Protein AF-A0A5S9MHK4-F1 (afdb_monomer)

Structure (mmCIF, N/CA/C/O backbone):
data_AF-A0A5S9MHK4-F1
#
_entry.id   AF-A0A5S9MHK4-F1
#
loop_
_atom_site.group_PDB
_atom_site.id
_atom_site.type_symbol
_atom_site.label_atom_id
_atom_site.label_alt_id
_atom_site.label_comp_id
_atom_site.label_asym_id
_atom_site.label_entity_id
_atom_site.label_seq_id
_atom_site.pdbx_PDB_ins_code
_atom_site.Cartn_x
_atom_site.Cartn_y
_atom_site.Cartn_z
_atom_site.occupancy
_atom_site.B_iso_or_equiv
_atom_site.auth_seq_id
_atom_site.auth_comp_id
_atom_site.auth_asym_id
_atom_site.auth_atom_id
_atom_site.pdbx_PDB_model_num
ATOM 1 N N . MET A 1 1 ? 2.833 -5.484 11.766 1.00 60.47 1 MET A N 1
ATOM 2 C CA . MET A 1 1 ? 2.043 -6.307 10.821 1.00 60.47 1 MET A CA 1
ATOM 3 C C . MET A 1 1 ? 2.263 -5.917 9.362 1.00 60.47 1 MET A C 1
ATOM 5 O O . MET A 1 1 ? 2.511 -6.809 8.565 1.00 60.47 1 MET A O 1
ATOM 9 N N . ALA A 1 2 ? 2.261 -4.626 9.007 1.00 79.81 2 ALA A N 1
ATOM 10 C CA . ALA A 1 2 ? 2.389 -4.200 7.608 1.00 79.81 2 ALA A CA 1
ATOM 11 C C . ALA A 1 2 ? 3.657 -4.660 6.873 1.00 79.81 2 ALA A C 1
ATOM 13 O O . ALA A 1 2 ? 3.543 -5.124 5.752 1.00 79.81 2 ALA A O 1
ATOM 14 N N . THR A 1 3 ? 4.838 -4.610 7.497 1.00 92.12 3 THR A N 1
ATOM 15 C CA . THR A 1 3 ? 6.091 -5.003 6.824 1.00 92.12 3 THR A CA 1
ATOM 16 C C . THR A 1 3 ? 6.080 -6.459 6.360 1.00 92.12 3 THR A C 1
ATOM 18 O O . THR A 1 3 ? 6.515 -6.755 5.260 1.00 92.12 3 THR A O 1
ATOM 21 N N . LEU A 1 4 ? 5.533 -7.381 7.158 1.00 95.62 4 LEU A N 1
ATOM 22 C CA . LEU A 1 4 ? 5.452 -8.780 6.737 1.00 95.62 4 LEU A CA 1
ATOM 23 C C . LEU A 1 4 ? 4.465 -8.959 5.576 1.00 95.62 4 LEU A C 1
ATOM 25 O O . LEU A 1 4 ? 4.770 -9.668 4.625 1.00 95.62 4 LEU A O 1
ATOM 29 N N . ALA A 1 5 ? 3.304 -8.301 5.638 1.00 95.88 5 ALA A N 1
ATOM 30 C CA . ALA A 1 5 ? 2.331 -8.323 4.547 1.00 95.88 5 ALA A CA 1
ATOM 31 C C . ALA A 1 5 ? 2.923 -7.747 3.247 1.00 95.88 5 ALA A C 1
ATOM 33 O O . ALA A 1 5 ? 2.714 -8.314 2.178 1.00 95.88 5 ALA A O 1
ATOM 34 N N . HIS A 1 6 ? 3.718 -6.682 3.361 1.00 96.25 6 HIS A N 1
ATOM 35 C CA . HIS A 1 6 ? 4.433 -6.046 2.258 1.00 96.25 6 HIS A CA 1
ATOM 36 C C . HIS A 1 6 ? 5.368 -7.033 1.543 1.00 96.25 6 HIS A C 1
ATOM 38 O O . HIS A 1 6 ? 5.210 -7.299 0.350 1.00 96.25 6 HIS A O 1
ATOM 44 N N . GLU A 1 7 ? 6.286 -7.653 2.290 1.00 97.38 7 GLU A N 1
ATOM 45 C CA . GLU A 1 7 ? 7.258 -8.601 1.730 1.00 97.38 7 GLU A CA 1
ATOM 46 C C . GLU A 1 7 ? 6.599 -9.891 1.218 1.00 97.38 7 GLU A C 1
ATOM 48 O O . GLU A 1 7 ? 7.047 -10.486 0.232 1.00 97.38 7 GLU A O 1
ATOM 53 N N . LEU A 1 8 ? 5.497 -10.327 1.841 1.00 97.12 8 LEU A N 1
ATOM 54 C CA . LEU A 1 8 ? 4.693 -11.437 1.327 1.00 97.12 8 LEU A CA 1
ATOM 55 C C . LEU A 1 8 ? 4.028 -11.086 -0.006 1.00 97.12 8 LEU A C 1
ATOM 57 O O . LEU A 1 8 ? 3.977 -11.940 -0.886 1.00 97.12 8 LEU A O 1
ATOM 61 N N . GLY A 1 9 ? 3.579 -9.843 -0.197 1.00 97.38 9 GLY A N 1
ATOM 62 C CA . GLY A 1 9 ? 3.068 -9.379 -1.486 1.00 97.38 9 GLY A CA 1
ATOM 63 C C . GLY A 1 9 ? 4.131 -9.428 -2.587 1.00 97.38 9 GLY A C 1
ATOM 64 O O . GLY A 1 9 ? 3.847 -9.890 -3.693 1.00 97.38 9 GLY A O 1
ATOM 65 N N . HIS A 1 10 ? 5.376 -9.047 -2.281 1.00 97.06 10 HIS A N 1
ATOM 66 C CA . HIS A 1 10 ? 6.498 -9.230 -3.208 1.00 97.06 10 HIS A CA 1
ATOM 67 C C . HIS A 1 10 ? 6.788 -10.704 -3.494 1.00 97.06 10 HIS A C 1
ATOM 69 O O . HIS A 1 10 ? 6.955 -11.085 -4.653 1.00 97.06 10 HIS A O 1
ATOM 75 N N . SER A 1 11 ? 6.814 -11.537 -2.454 1.00 96.44 11 SER A N 1
ATOM 76 C CA . SER A 1 11 ? 7.080 -12.973 -2.579 1.00 96.44 11 SER A CA 1
ATOM 77 C C . SER A 1 11 ? 6.028 -13.664 -3.449 1.00 96.44 11 SER A C 1
ATOM 79 O O . SER A 1 11 ? 6.376 -14.403 -4.368 1.00 96.44 11 SER A O 1
ATOM 81 N N . PHE A 1 12 ? 4.750 -13.353 -3.222 1.00 96.06 12 PHE A N 1
ATOM 82 C CA . PHE A 1 12 ? 3.637 -13.845 -4.027 1.00 96.06 12 PHE A CA 1
ATOM 83 C C . PHE A 1 12 ? 3.737 -13.377 -5.484 1.00 96.06 12 PHE A C 1
ATOM 85 O O . PHE A 1 12 ? 3.610 -14.180 -6.405 1.00 96.06 12 PHE A O 1
ATOM 92 N N . HIS A 1 13 ? 4.022 -12.094 -5.724 1.00 95.75 13 HIS A N 1
ATOM 93 C CA . HIS A 1 13 ? 4.190 -11.584 -7.086 1.00 95.75 13 HIS A CA 1
ATOM 94 C C . HIS A 1 13 ? 5.343 -12.297 -7.811 1.00 95.75 13 HIS A C 1
ATOM 96 O O . HIS A 1 13 ? 5.202 -12.683 -8.970 1.00 95.75 13 HIS A O 1
ATOM 102 N N . GLN A 1 14 ? 6.454 -12.556 -7.118 1.00 94.25 14 GLN A N 1
ATOM 103 C CA . GLN A 1 14 ? 7.581 -13.300 -7.675 1.00 94.25 14 GLN A CA 1
ATOM 104 C C . GLN A 1 14 ? 7.229 -14.764 -7.984 1.00 94.25 14 GLN A C 1
ATOM 106 O O . GLN A 1 14 ? 7.680 -15.295 -9.001 1.00 94.25 14 GLN A O 1
ATOM 111 N N . GLU A 1 15 ? 6.434 -15.414 -7.132 1.00 95.44 15 GLU A N 1
ATOM 112 C CA . GLU A 1 15 ? 5.936 -16.776 -7.346 1.00 95.44 15 GLU A CA 1
ATOM 113 C C . GLU A 1 15 ? 5.071 -16.860 -8.610 1.00 95.44 15 GLU A C 1
ATOM 115 O O . GLU A 1 15 ? 5.342 -17.674 -9.490 1.00 95.44 15 GLU A O 1
ATOM 120 N N . VAL A 1 16 ? 4.102 -15.955 -8.768 1.00 94.00 16 VAL A N 1
ATOM 121 C CA . VAL A 1 16 ? 3.208 -15.925 -9.940 1.00 94.00 16 VAL A CA 1
ATOM 122 C C . VAL A 1 16 ? 3.975 -15.648 -11.245 1.00 94.00 16 VAL A C 1
ATOM 124 O O . VAL A 1 16 ? 3.581 -16.096 -12.321 1.00 94.00 16 VAL A O 1
ATOM 127 N N . MET A 1 17 ? 5.114 -14.955 -11.173 1.00 94.31 17 M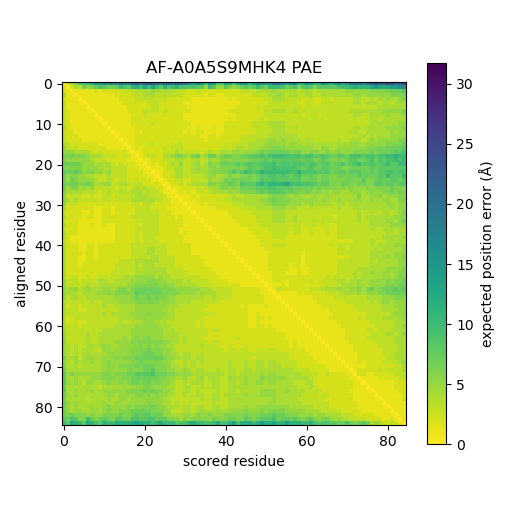ET A N 1
ATOM 128 C CA . MET A 1 17 ? 5.966 -14.665 -12.332 1.00 94.31 17 MET A CA 1
ATOM 129 C C . MET A 1 17 ? 6.864 -15.843 -12.760 1.00 94.31 17 MET A C 1
ATOM 131 O O . MET A 1 17 ? 7.583 -15.725 -13.761 1.00 94.31 17 MET A O 1
ATOM 135 N N . GLN A 1 18 ? 6.845 -16.983 -12.055 1.00 93.31 18 GLN A N 1
ATOM 136 C CA . GLN A 1 18 ? 7.702 -18.138 -12.360 1.00 93.31 18 GLN A CA 1
ATOM 137 C C . GLN A 1 18 ? 7.450 -18.759 -13.739 1.00 93.31 18 GLN A C 1
ATOM 139 O O . GLN A 1 18 ? 8.395 -19.290 -14.324 1.00 93.31 18 GLN A O 1
ATOM 144 N N . ASP A 1 19 ? 6.248 -18.625 -14.299 1.00 93.25 19 ASP A N 1
ATOM 145 C CA . ASP A 1 19 ? 5.915 -19.156 -15.631 1.00 93.25 19 ASP A CA 1
ATOM 146 C C . ASP A 1 19 ? 6.149 -18.143 -16.765 1.00 93.25 19 ASP A C 1
ATOM 148 O O . ASP A 1 19 ? 6.104 -18.471 -17.954 1.00 93.25 19 ASP A O 1
ATOM 152 N N . VAL A 1 20 ? 6.461 -16.890 -16.426 1.00 94.62 20 VAL A N 1
ATOM 153 C CA . VAL A 1 20 ? 6.759 -15.844 -17.408 1.00 94.62 20 VAL A CA 1
ATOM 154 C C . VAL A 1 20 ? 8.169 -16.048 -17.965 1.00 94.62 20 VAL A C 1
ATOM 156 O O . VAL A 1 20 ? 9.093 -16.436 -17.248 1.00 94.62 20 VAL A O 1
ATOM 159 N N . ARG A 1 21 ? 8.391 -15.771 -19.257 1.00 94.56 21 ARG A N 1
ATOM 160 C CA . ARG A 1 21 ? 9.743 -15.816 -19.851 1.00 94.56 21 ARG A CA 1
ATOM 161 C C . ARG A 1 21 ? 10.682 -14.884 -19.083 1.00 94.56 21 ARG A C 1
ATOM 163 O O . ARG A 1 21 ? 10.303 -13.757 -18.805 1.00 94.56 21 ARG A O 1
ATOM 170 N N . ILE A 1 22 ? 11.915 -15.313 -18.804 1.00 91.31 22 ILE A N 1
ATOM 171 C CA . ILE A 1 22 ? 12.879 -14.579 -17.953 1.00 91.31 22 ILE A CA 1
ATOM 172 C C . ILE A 1 22 ? 13.035 -13.108 -18.372 1.00 91.31 22 ILE A C 1
ATOM 174 O O . ILE A 1 22 ? 12.988 -12.217 -17.529 1.00 91.31 22 ILE A O 1
ATOM 178 N N . LEU A 1 23 ? 13.144 -12.840 -19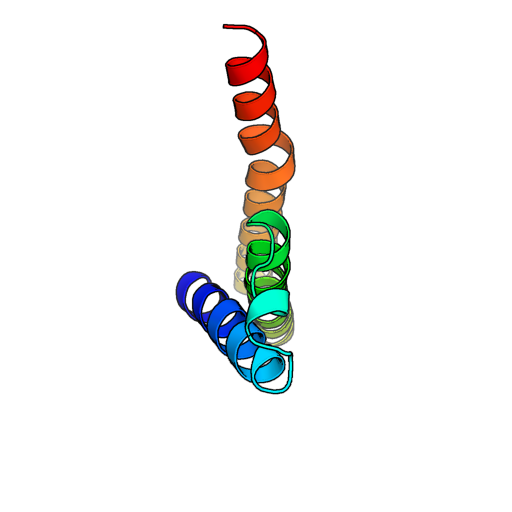.678 1.00 92.81 23 LEU A N 1
ATOM 179 C CA . LEU A 1 23 ? 13.280 -11.478 -20.212 1.00 92.81 23 LEU A CA 1
ATOM 180 C C . LEU A 1 23 ? 12.045 -10.591 -19.969 1.00 92.81 23 LEU A C 1
ATOM 182 O O . LEU A 1 23 ? 12.169 -9.371 -19.952 1.00 92.81 23 LEU A O 1
ATOM 186 N N . ASN A 1 24 ? 10.884 -11.197 -19.720 1.00 91.75 24 ASN A N 1
ATOM 187 C CA . ASN A 1 24 ? 9.620 -10.524 -19.426 1.00 91.75 24 ASN A CA 1
ATOM 188 C C . ASN A 1 24 ? 9.318 -10.462 -17.916 1.00 91.75 24 ASN A C 1
ATOM 190 O O . ASN A 1 24 ? 8.247 -10.000 -17.537 1.00 91.75 24 ASN A O 1
ATOM 194 N N . ARG A 1 25 ? 10.228 -10.924 -17.042 1.00 91.06 25 ARG A N 1
ATOM 195 C CA . ARG A 1 25 ? 10.048 -10.846 -15.578 1.00 91.06 25 ARG A CA 1
ATOM 196 C C . ARG A 1 25 ? 10.476 -9.513 -14.978 1.00 91.06 25 ARG A C 1
ATOM 198 O O . ARG A 1 25 ? 10.208 -9.262 -13.811 1.00 91.06 25 ARG A O 1
ATOM 205 N N . LYS A 1 26 ? 11.150 -8.657 -15.748 1.00 88.81 26 LYS A N 1
ATOM 206 C CA . LYS A 1 26 ? 11.552 -7.332 -15.280 1.00 88.81 26 LYS A CA 1
ATOM 207 C C . LYS A 1 26 ? 10.354 -6.387 -15.350 1.00 88.81 26 LYS A C 1
ATOM 209 O O . LYS A 1 26 ? 9.930 -6.012 -16.438 1.00 88.81 26 LYS A O 1
ATOM 214 N N . TYR A 1 27 ? 9.844 -5.989 -14.194 1.00 90.69 27 TYR A N 1
ATOM 215 C CA . TYR A 1 27 ? 8.788 -4.989 -14.060 1.00 90.69 27 TYR A CA 1
ATOM 216 C C . TYR A 1 27 ? 9.317 -3.708 -13.409 1.00 90.69 27 TYR A C 1
ATOM 218 O O . TYR A 1 27 ? 10.371 -3.689 -12.772 1.00 90.69 27 TYR A O 1
ATOM 226 N N . ALA A 1 28 ? 8.593 -2.610 -13.621 1.00 92.81 28 ALA A N 1
ATOM 227 C CA . ALA A 1 28 ? 8.906 -1.328 -13.006 1.00 92.81 28 ALA A CA 1
ATOM 228 C C . ALA A 1 28 ? 8.598 -1.350 -11.500 1.00 92.81 28 ALA A C 1
ATOM 230 O O . ALA A 1 28 ? 7.719 -2.082 -11.044 1.00 92.81 28 ALA A O 1
ATOM 231 N N . MET A 1 29 ? 9.305 -0.521 -10.730 1.00 90.88 29 MET A N 1
ATOM 232 C CA . MET A 1 29 ? 9.180 -0.468 -9.268 1.00 90.88 29 MET A CA 1
ATOM 233 C C . MET A 1 29 ? 7.742 -0.188 -8.814 1.00 90.88 29 MET A C 1
ATOM 235 O O . MET A 1 29 ? 7.244 -0.860 -7.926 1.00 90.88 29 MET A O 1
ATOM 239 N N . ASN A 1 30 ? 7.021 0.720 -9.474 1.00 90.25 30 ASN A N 1
ATOM 240 C CA . ASN A 1 30 ? 5.618 0.998 -9.144 1.00 90.25 30 ASN A CA 1
ATOM 241 C C . ASN A 1 30 ? 4.698 -0.232 -9.290 1.00 90.25 30 ASN A C 1
ATOM 243 O O . ASN A 1 30 ? 3.741 -0.382 -8.534 1.00 90.25 30 ASN A O 1
ATOM 247 N N . VAL A 1 31 ? 4.994 -1.130 -10.234 1.00 92.62 31 VAL A N 1
ATOM 248 C CA . VAL A 1 31 ? 4.275 -2.403 -10.393 1.00 92.62 31 VAL A CA 1
ATOM 249 C C . VAL A 1 31 ? 4.645 -3.370 -9.265 1.00 92.62 31 VAL A C 1
ATOM 251 O O . VAL A 1 31 ? 3.768 -4.053 -8.741 1.00 92.62 31 VAL A O 1
ATOM 254 N N . ALA A 1 32 ? 5.916 -3.391 -8.849 1.00 92.94 32 ALA A N 1
ATOM 255 C CA . ALA A 1 32 ? 6.369 -4.157 -7.685 1.00 92.94 32 ALA A CA 1
ATOM 256 C C . ALA A 1 32 ? 5.591 -3.761 -6.421 1.00 92.94 32 ALA A C 1
ATOM 258 O O . ALA A 1 32 ? 5.020 -4.621 -5.750 1.00 92.94 32 ALA A O 1
ATOM 259 N N . GLU A 1 33 ? 5.522 -2.453 -6.166 1.00 93.69 33 GLU A N 1
ATOM 260 C CA . GLU A 1 33 ? 4.862 -1.862 -5.000 1.00 93.69 33 GLU A CA 1
ATOM 261 C C . GLU A 1 33 ? 3.341 -2.034 -5.021 1.00 93.69 33 GLU A C 1
ATOM 263 O O . GLU A 1 33 ? 2.694 -2.051 -3.978 1.00 93.69 33 GLU A O 1
ATOM 268 N N . THR A 1 34 ? 2.731 -2.205 -6.199 1.00 94.75 34 THR A N 1
ATOM 269 C CA . THR A 1 34 ? 1.287 -2.476 -6.292 1.00 94.75 34 THR A CA 1
ATOM 270 C C . THR A 1 34 ? 0.933 -3.798 -5.603 1.00 94.75 34 THR A C 1
ATOM 272 O O . THR A 1 34 ? -0.067 -3.875 -4.895 1.00 94.75 34 THR A O 1
ATOM 275 N N . ALA A 1 35 ? 1.762 -4.835 -5.760 1.00 94.69 35 ALA A N 1
ATOM 276 C CA . ALA A 1 35 ? 1.511 -6.132 -5.135 1.00 94.69 35 ALA A CA 1
ATOM 277 C C . ALA A 1 35 ? 1.692 -6.095 -3.608 1.00 94.69 35 ALA A C 1
ATOM 279 O O . ALA A 1 35 ? 0.861 -6.638 -2.877 1.00 94.69 35 ALA A O 1
ATOM 280 N N . SER A 1 36 ? 2.748 -5.438 -3.120 1.00 95.38 36 SER A N 1
ATOM 281 C CA . SER A 1 36 ? 3.022 -5.318 -1.684 1.00 95.38 36 SER A CA 1
ATOM 282 C C . SER A 1 36 ? 1.989 -4.443 -0.971 1.00 95.38 36 SER A C 1
ATOM 284 O O . SER A 1 36 ? 1.415 -4.863 0.035 1.00 95.38 36 SER A O 1
ATOM 286 N N . THR A 1 37 ? 1.649 -3.279 -1.533 1.00 93.81 37 THR A N 1
ATOM 287 C CA . THR A 1 37 ? 0.600 -2.402 -0.979 1.00 93.81 37 THR A CA 1
ATOM 288 C C . THR A 1 37 ? -0.782 -3.054 -0.997 1.00 93.81 37 THR A C 1
ATOM 290 O O . THR A 1 37 ? -1.556 -2.876 -0.056 1.00 93.81 37 THR A O 1
ATOM 293 N N . PHE A 1 38 ? -1.097 -3.865 -2.011 1.00 94.62 38 PHE A N 1
ATOM 294 C CA . PHE A 1 38 ? -2.343 -4.630 -2.038 1.00 94.62 38 PHE A CA 1
ATOM 295 C C . PHE A 1 38 ? -2.397 -5.696 -0.933 1.00 94.62 38 PHE A C 1
ATOM 297 O O . PHE A 1 38 ? -3.416 -5.825 -0.251 1.00 94.62 38 PHE A O 1
ATOM 304 N N . ALA A 1 39 ? -1.299 -6.419 -0.699 1.00 96.19 39 ALA A N 1
ATOM 305 C CA . ALA A 1 39 ? -1.212 -7.392 0.389 1.00 96.19 39 ALA A CA 1
ATOM 306 C C . ALA A 1 39 ? -1.379 -6.734 1.771 1.00 96.19 39 ALA A C 1
ATOM 308 O O . ALA A 1 39 ? -2.099 -7.258 2.625 1.00 96.19 39 ALA A O 1
ATOM 309 N N . GLU A 1 40 ? -0.795 -5.550 1.981 1.00 94.88 40 GLU A N 1
ATOM 310 C CA . GLU A 1 40 ? -1.045 -4.754 3.187 1.00 94.88 40 GLU A CA 1
ATOM 311 C C . GLU A 1 40 ? -2.529 -4.404 3.367 1.00 94.88 40 GLU A C 1
ATOM 313 O O . GLU A 1 40 ? -3.044 -4.501 4.482 1.00 94.88 40 GLU A O 1
ATOM 318 N N . MET A 1 41 ? -3.227 -4.022 2.289 1.00 93.56 41 MET A N 1
ATOM 319 C CA . MET A 1 41 ? -4.657 -3.696 2.348 1.00 93.56 41 MET A CA 1
ATOM 320 C C . MET A 1 41 ? -5.515 -4.906 2.721 1.00 93.56 41 MET A C 1
ATOM 322 O O . MET A 1 41 ? -6.433 -4.754 3.524 1.00 93.56 41 MET A O 1
ATOM 326 N N . ILE A 1 42 ? -5.204 -6.101 2.201 1.00 95.25 42 ILE A N 1
ATOM 327 C CA . ILE A 1 42 ? -5.912 -7.339 2.570 1.00 95.25 42 ILE A CA 1
ATOM 328 C C . ILE A 1 42 ? -5.810 -7.583 4.078 1.00 95.25 42 ILE A C 1
ATOM 330 O O . ILE A 1 42 ? -6.823 -7.840 4.731 1.00 95.25 42 ILE A O 1
ATOM 334 N N . VAL A 1 43 ? -4.601 -7.479 4.637 1.00 94.81 43 VAL A N 1
ATOM 335 C CA . VAL A 1 43 ? -4.375 -7.690 6.074 1.00 94.81 43 VAL A CA 1
ATOM 336 C C . VAL A 1 43 ? -5.075 -6.611 6.897 1.00 94.81 43 VAL A C 1
ATOM 338 O O . VAL A 1 43 ? -5.757 -6.942 7.859 1.00 94.81 43 VAL A O 1
ATOM 341 N N . ALA A 1 44 ? -4.979 -5.340 6.497 1.00 93.50 44 ALA A N 1
ATOM 342 C CA . ALA A 1 44 ? -5.653 -4.244 7.192 1.00 93.50 44 ALA A CA 1
ATOM 343 C C . ALA A 1 44 ? -7.184 -4.410 7.203 1.00 93.50 44 ALA A C 1
ATOM 345 O O . ALA A 1 44 ? -7.826 -4.183 8.229 1.00 93.50 44 ALA A O 1
ATOM 346 N N . ASP A 1 45 ? -7.775 -4.839 6.086 1.00 94.88 45 ASP A N 1
ATOM 347 C CA . ASP A 1 45 ? -9.216 -5.083 5.989 1.00 94.88 45 ASP A CA 1
ATOM 348 C C . ASP A 1 45 ? -9.659 -6.288 6.823 1.00 94.88 45 ASP A C 1
ATOM 350 O O . ASP A 1 45 ? -10.742 -6.253 7.412 1.00 94.88 45 ASP A O 1
ATOM 354 N N . ALA A 1 46 ? -8.844 -7.344 6.889 1.00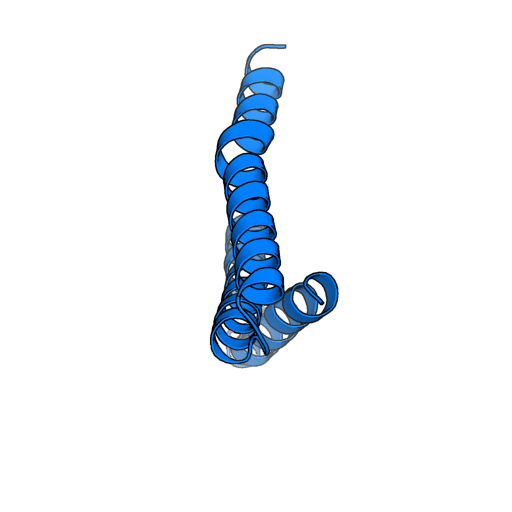 95.94 46 ALA A N 1
ATOM 355 C CA . ALA A 1 46 ? -9.091 -8.482 7.768 1.00 95.94 46 ALA A CA 1
ATOM 356 C C . ALA A 1 46 ? -9.032 -8.058 9.244 1.00 95.94 46 ALA A C 1
ATOM 358 O O . ALA A 1 46 ? -9.997 -8.282 9.972 1.00 95.94 46 ALA A O 1
ATOM 359 N N . SER A 1 47 ? -7.982 -7.339 9.656 1.00 95.00 47 SER A N 1
ATOM 360 C CA . SER A 1 47 ? -7.855 -6.819 11.024 1.00 95.00 47 SER A CA 1
ATOM 361 C C . SER A 1 47 ? -9.034 -5.928 11.415 1.00 95.00 47 SER A C 1
ATOM 363 O O . SER A 1 47 ? -9.552 -6.041 12.519 1.00 95.00 47 SER A O 1
ATOM 365 N N . LEU A 1 48 ? -9.529 -5.085 10.503 1.00 95.56 48 LEU A N 1
ATOM 366 C CA . LEU A 1 48 ? -10.687 -4.233 10.778 1.00 95.56 48 LEU A CA 1
ATOM 367 C C . LEU A 1 48 ? -11.985 -5.035 10.988 1.00 95.56 48 LEU A C 1
ATOM 369 O O . LEU A 1 48 ? -12.865 -4.602 11.737 1.00 95.56 48 LEU A O 1
ATOM 373 N N . LYS A 1 49 ? -12.137 -6.175 10.303 1.00 96.50 49 LYS A N 1
ATOM 374 C CA . LYS A 1 49 ? -13.283 -7.087 10.468 1.00 96.50 49 LYS A CA 1
ATOM 375 C C . LYS A 1 49 ? -13.194 -7.903 11.755 1.00 96.50 49 LYS A C 1
ATOM 377 O O . LYS A 1 49 ? -14.235 -8.237 12.308 1.00 96.50 49 LYS A O 1
ATOM 382 N N . GLU A 1 50 ? -11.981 -8.212 12.201 1.00 97.06 50 GLU A N 1
ATOM 383 C CA . GLU A 1 50 ? -11.703 -9.028 13.389 1.00 97.06 50 GLU A CA 1
ATOM 384 C C . GLU A 1 50 ? -11.478 -8.205 14.667 1.00 97.06 50 GLU A C 1
ATOM 386 O O . GLU A 1 50 ? -11.255 -8.788 15.725 1.00 97.06 50 GLU A O 1
ATOM 391 N N . ALA A 1 51 ? -11.561 -6.872 14.588 1.00 97.50 51 ALA A N 1
ATOM 392 C CA . ALA A 1 51 ? -11.394 -5.979 15.732 1.00 97.50 51 ALA A CA 1
ATOM 393 C C . ALA A 1 51 ? -12.312 -6.383 16.899 1.00 97.50 51 ALA A C 1
ATOM 395 O O . ALA A 1 51 ? -13.526 -6.534 16.731 1.00 97.50 51 ALA A O 1
ATOM 396 N N . ALA A 1 52 ? -11.737 -6.528 18.092 1.00 97.19 52 ALA A N 1
ATOM 397 C CA . ALA A 1 52 ? -12.431 -7.048 19.263 1.00 97.19 52 ALA A CA 1
ATOM 398 C C . ALA A 1 52 ? -13.420 -6.040 19.865 1.00 97.19 52 ALA A C 1
ATOM 400 O O . ALA A 1 52 ? -14.379 -6.429 20.534 1.00 97.19 52 ALA A O 1
ATOM 401 N N . ASN A 1 53 ? 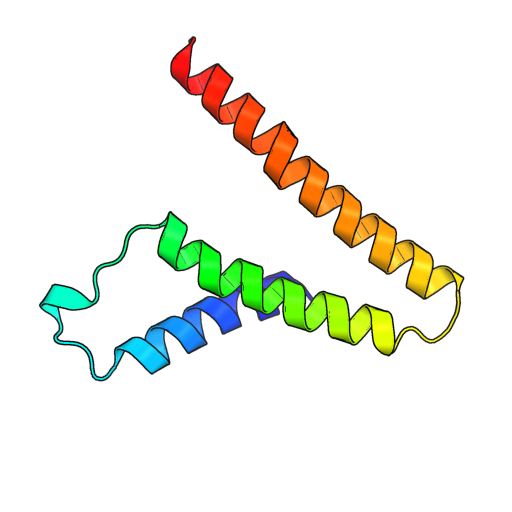-13.177 -4.744 19.664 1.00 97.94 53 ASN A N 1
ATOM 402 C CA . ASN A 1 53 ? -13.998 -3.660 20.194 1.00 97.94 53 ASN A CA 1
ATOM 403 C C . ASN A 1 53 ? -13.898 -2.388 19.332 1.00 97.94 53 ASN A C 1
ATOM 405 O O . ASN A 1 53 ? -13.140 -2.311 18.363 1.00 97.94 53 ASN A O 1
ATOM 409 N N . GLU A 1 54 ? -14.708 -1.387 19.678 1.00 97.75 54 GLU A N 1
ATOM 410 C CA . GLU A 1 54 ? -14.800 -0.122 18.944 1.00 97.75 54 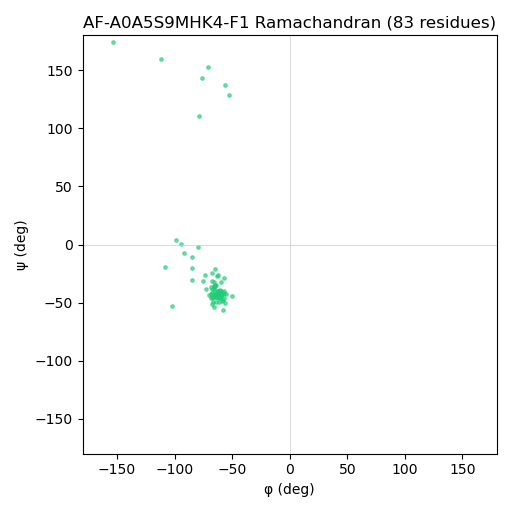GLU A CA 1
ATOM 411 C C . GLU A 1 54 ? -13.506 0.704 19.005 1.00 97.75 54 GLU A C 1
ATOM 413 O O . GLU A 1 54 ? -13.131 1.315 18.006 1.00 97.75 54 GLU A O 1
ATOM 418 N N . GLU A 1 55 ? -12.792 0.676 20.130 1.00 97.94 55 GLU A N 1
ATOM 419 C CA . GLU A 1 55 ? -11.531 1.407 20.310 1.00 97.94 55 GLU A CA 1
ATOM 420 C C . GLU A 1 55 ? -10.427 0.843 19.405 1.00 97.94 55 GLU A C 1
ATOM 422 O O . GLU A 1 55 ? -9.758 1.594 18.693 1.00 97.94 55 GLU A O 1
ATOM 427 N N . GLU A 1 56 ? -10.283 -0.484 19.352 1.00 97.31 56 GLU A N 1
ATOM 428 C CA . GLU A 1 56 ? -9.358 -1.158 18.437 1.00 97.31 56 GLU A CA 1
ATOM 429 C C . GLU A 1 56 ? -9.729 -0.882 16.976 1.00 97.31 56 GLU A C 1
ATOM 431 O O . GLU A 1 56 ? -8.871 -0.541 16.159 1.00 97.31 56 GLU 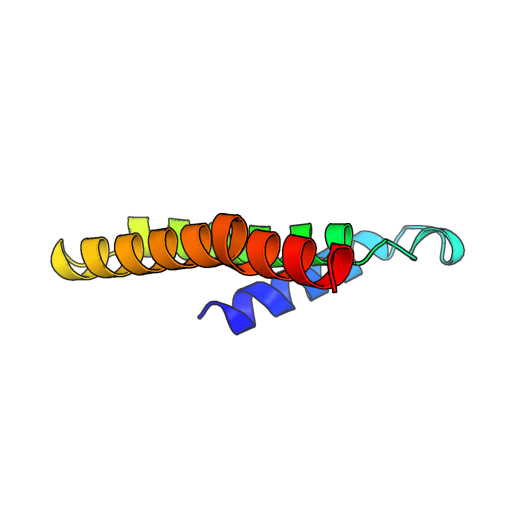A O 1
ATOM 436 N N . ARG A 1 57 ? -11.023 -0.950 16.644 1.00 97.56 57 ARG A N 1
ATOM 437 C CA . ARG A 1 57 ? -11.513 -0.628 15.300 1.00 97.56 57 ARG A CA 1
ATOM 438 C C . ARG A 1 57 ? -11.168 0.810 14.902 1.00 97.56 57 ARG A C 1
ATOM 440 O O . ARG A 1 57 ? -10.774 1.039 13.758 1.00 97.56 57 ARG A O 1
ATOM 447 N N . LEU A 1 58 ? -11.316 1.769 15.817 1.00 97.94 58 LEU A N 1
ATOM 448 C CA . LEU A 1 58 ? -10.987 3.173 15.577 1.00 97.94 58 LEU A CA 1
ATOM 449 C C . LEU A 1 58 ? -9.483 3.362 15.348 1.00 97.94 58 LEU A C 1
ATOM 451 O O . LEU A 1 58 ? -9.103 4.034 14.391 1.00 97.94 58 LEU A O 1
ATOM 455 N N . SER A 1 59 ? -8.642 2.712 16.156 1.00 96.44 59 SER A N 1
ATOM 456 C CA . SER A 1 59 ? -7.184 2.742 15.987 1.00 96.44 59 SER A CA 1
ATOM 457 C C . SER A 1 59 ? -6.748 2.174 14.629 1.00 96.44 59 SER A C 1
ATOM 459 O O . SER A 1 59 ? -5.951 2.796 13.928 1.00 96.44 59 SER A O 1
ATOM 461 N N . LEU A 1 60 ? -7.330 1.053 14.189 1.00 95.62 60 LEU A N 1
ATOM 462 C CA . LEU A 1 60 ? -7.044 0.470 12.870 1.00 95.62 60 LEU A CA 1
ATOM 463 C C . LEU A 1 60 ? -7.488 1.378 11.707 1.00 95.62 60 LEU A C 1
ATOM 465 O O . LEU A 1 60 ? -6.828 1.432 10.665 1.00 95.62 60 LEU A O 1
ATOM 469 N N . LEU A 1 61 ? -8.606 2.098 11.863 1.00 95.88 61 LEU A N 1
ATOM 470 C CA . LEU A 1 61 ? -9.057 3.089 10.880 1.00 95.88 61 LEU A CA 1
ATOM 471 C C . LEU A 1 61 ? -8.119 4.295 10.818 1.00 95.88 61 LEU A C 1
ATOM 473 O O . LEU A 1 61 ? -7.809 4.755 9.717 1.00 95.88 61 LEU A O 1
ATOM 477 N N . GLU A 1 62 ? -7.659 4.788 11.967 1.00 95.38 62 GLU A N 1
ATOM 478 C CA . GLU A 1 62 ? -6.678 5.870 12.034 1.00 95.38 62 GLU A CA 1
ATOM 479 C C . GLU A 1 62 ? -5.385 5.481 11.309 1.00 95.38 62 GLU A 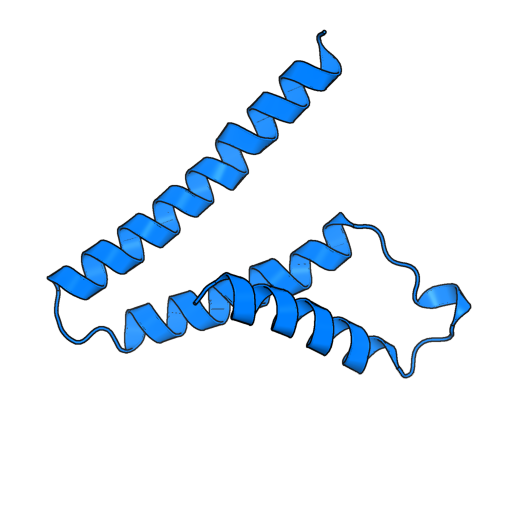C 1
ATOM 481 O O . GLU A 1 62 ? -4.940 6.214 10.423 1.00 95.38 62 GLU A O 1
ATOM 486 N N . ASP A 1 63 ? -4.848 4.289 11.578 1.00 92.25 63 ASP A N 1
ATOM 487 C CA . ASP A 1 63 ? -3.667 3.758 10.890 1.00 92.25 63 ASP A CA 1
ATOM 488 C C . ASP A 1 63 ? -3.853 3.729 9.362 1.00 92.25 63 ASP A C 1
ATOM 490 O O . ASP A 1 63 ? -2.956 4.100 8.594 1.00 92.25 63 ASP A O 1
ATOM 494 N N . LYS A 1 64 ? -5.037 3.317 8.888 1.00 91.38 64 LYS A N 1
ATOM 495 C CA . LYS A 1 64 ? -5.364 3.277 7.452 1.00 91.38 64 LYS A CA 1
ATOM 496 C C . LYS A 1 64 ? -5.452 4.683 6.840 1.00 91.38 64 LYS A C 1
ATOM 498 O O . LYS A 1 64 ? -4.998 4.901 5.709 1.00 91.38 64 LYS A O 1
ATOM 503 N N . LEU A 1 65 ? -5.995 5.653 7.578 1.00 92.81 65 LEU A N 1
ATOM 504 C CA . LEU A 1 65 ? -6.052 7.056 7.160 1.00 92.81 65 LEU A CA 1
ATOM 505 C C . LEU A 1 65 ? -4.658 7.684 7.099 1.00 92.81 65 LEU A C 1
ATOM 507 O O . LEU A 1 65 ? -4.326 8.322 6.097 1.00 92.81 65 LEU A O 1
ATOM 511 N N . GLN A 1 66 ? -3.815 7.458 8.108 1.00 92.69 66 GLN A N 1
ATOM 512 C CA . GLN A 1 66 ? -2.450 7.984 8.136 1.00 92.69 66 GLN A CA 1
ATOM 513 C C . GLN A 1 66 ? -1.620 7.484 6.945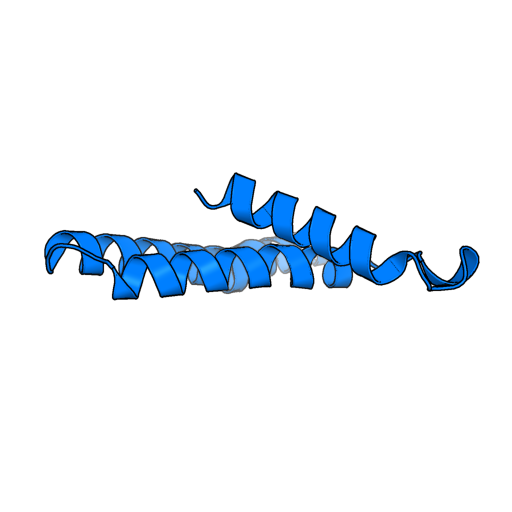 1.00 92.69 66 GLN A C 1
ATOM 515 O O . GLN A 1 66 ? -0.911 8.273 6.314 1.00 92.69 66 GLN A O 1
ATOM 520 N N . ARG A 1 67 ? -1.763 6.208 6.556 1.00 89.12 67 ARG A N 1
ATOM 521 C CA . ARG A 1 67 ? -1.139 5.686 5.323 1.00 89.12 67 ARG A CA 1
ATOM 522 C C . ARG A 1 67 ? -1.606 6.430 4.081 1.00 89.12 67 ARG A C 1
ATOM 524 O O . ARG A 1 67 ? -0.786 6.795 3.245 1.00 89.12 67 ARG A O 1
ATOM 531 N N . SER A 1 68 ? -2.908 6.682 3.967 1.00 90.25 68 SER A N 1
ATOM 532 C CA . SER A 1 68 ? -3.472 7.407 2.823 1.00 90.25 68 SER A CA 1
ATOM 533 C C . SER A 1 68 ? -2.903 8.827 2.731 1.00 90.25 68 SER A C 1
ATOM 535 O O . SER A 1 68 ? -2.502 9.266 1.655 1.00 90.25 68 SER A O 1
ATOM 537 N N . VAL A 1 69 ? -2.774 9.519 3.865 1.00 92.88 69 VAL A N 1
ATOM 538 C CA . VAL A 1 69 ? -2.114 10.832 3.940 1.00 92.88 69 VAL A CA 1
ATOM 539 C C . VAL A 1 69 ? -0.652 10.743 3.492 1.00 92.88 69 VAL A C 1
ATOM 541 O O . VAL A 1 69 ? -0.204 11.563 2.689 1.00 92.88 69 VAL A O 1
ATOM 544 N N . ALA A 1 70 ? 0.098 9.735 3.944 1.00 89.88 70 ALA A N 1
ATOM 545 C CA . ALA A 1 70 ? 1.481 9.545 3.515 1.00 89.88 70 ALA A CA 1
ATOM 546 C C . ALA A 1 70 ? 1.590 9.322 1.992 1.00 89.88 70 ALA A C 1
ATOM 548 O O . ALA A 1 70 ? 2.399 9.983 1.336 1.00 89.88 70 ALA A O 1
ATOM 549 N N . PHE A 1 71 ? 0.747 8.463 1.413 1.00 87.75 71 PHE A N 1
ATOM 550 C CA . PHE A 1 71 ? 0.773 8.172 -0.022 1.00 87.75 71 PHE A CA 1
ATOM 551 C C . PHE A 1 71 ? 0.368 9.370 -0.882 1.00 87.75 71 PHE A C 1
ATOM 553 O O . PHE A 1 71 ? 1.076 9.711 -1.827 1.00 87.75 71 PHE A O 1
ATOM 560 N N . PHE A 1 72 ? -0.747 10.027 -0.565 1.00 90.00 72 PHE A N 1
ATOM 561 C CA . PHE A 1 72 ? -1.279 11.079 -1.431 1.00 90.00 72 PHE A CA 1
ATOM 562 C C . PHE A 1 72 ? -0.655 12.446 -1.175 1.00 90.00 72 PHE A C 1
ATOM 564 O O . PHE A 1 72 ? -0.524 13.226 -2.109 1.00 90.00 72 PHE A O 1
ATOM 571 N N . MET A 1 73 ? -0.237 12.745 0.056 1.00 94.19 73 MET A N 1
ATOM 572 C CA . MET A 1 73 ? 0.303 14.064 0.394 1.00 94.19 73 MET A CA 1
ATOM 573 C C . MET A 1 73 ? 1.828 14.048 0.476 1.00 94.19 73 MET A C 1
ATOM 575 O O . MET A 1 73 ? 2.482 14.854 -0.187 1.00 94.19 73 MET A O 1
ATOM 579 N N . ASN A 1 74 ? 2.419 13.143 1.265 1.00 93.19 74 ASN A N 1
ATOM 580 C CA . ASN A 1 74 ? 3.868 13.155 1.504 1.00 93.19 74 ASN A CA 1
ATOM 581 C C . ASN A 1 74 ? 4.654 12.805 0.229 1.00 93.19 74 ASN A C 1
ATOM 583 O O . ASN A 1 74 ? 5.522 13.577 -0.175 1.00 93.19 74 ASN A O 1
ATOM 587 N N . ILE A 1 75 ? 4.312 11.703 -0.449 1.00 91.00 75 ILE A N 1
ATOM 588 C CA . ILE A 1 75 ? 5.004 11.294 -1.687 1.00 91.00 75 ILE A CA 1
ATOM 589 C C . ILE A 1 75 ? 4.828 12.345 -2.785 1.00 91.00 75 ILE A C 1
ATOM 591 O O . ILE A 1 75 ? 5.806 12.719 -3.429 1.00 91.00 75 ILE A O 1
ATOM 595 N N . GLN A 1 76 ? 3.617 12.887 -2.955 1.00 94.56 76 GLN A N 1
ATOM 596 C CA . GLN A 1 76 ? 3.386 13.972 -3.911 1.00 94.56 76 GLN A CA 1
ATOM 597 C C . GLN A 1 76 ? 4.238 15.203 -3.581 1.00 94.56 76 GLN A C 1
ATOM 599 O O . GLN A 1 76 ? 4.813 15.811 -4.481 1.00 94.56 76 GLN A O 1
ATOM 604 N N . SER A 1 77 ? 4.355 15.562 -2.302 1.00 96.25 77 SER A N 1
ATOM 605 C CA . SER A 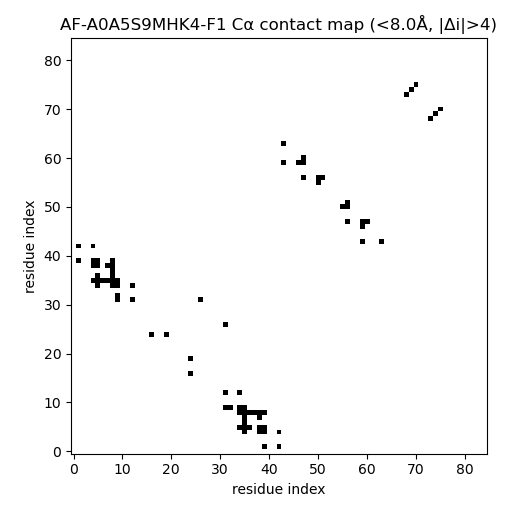1 77 ? 5.181 16.698 -1.881 1.00 96.25 77 SER A CA 1
ATOM 606 C C . SER A 1 77 ? 6.658 16.480 -2.211 1.00 96.25 77 SER A C 1
ATOM 608 O O . SER A 1 77 ? 7.303 17.403 -2.702 1.00 96.25 77 SER A O 1
ATOM 610 N N . ARG A 1 78 ? 7.186 15.263 -2.013 1.00 95.31 78 ARG A N 1
ATOM 611 C CA . ARG A 1 78 ? 8.564 14.909 -2.403 1.00 95.31 78 ARG A CA 1
ATOM 612 C C . ARG A 1 78 ? 8.760 14.977 -3.911 1.00 95.31 78 ARG A C 1
ATOM 614 O O . ARG A 1 78 ? 9.706 15.608 -4.358 1.00 95.31 78 ARG A O 1
ATOM 621 N N . PHE A 1 79 ? 7.825 14.425 -4.682 1.00 95.00 79 PHE A N 1
ATOM 622 C CA . PHE A 1 79 ? 7.858 14.512 -6.141 1.00 95.00 79 PHE A CA 1
ATOM 623 C C . PHE A 1 79 ? 7.886 15.969 -6.627 1.00 95.00 79 PHE A C 1
ATOM 625 O O . PHE A 1 79 ? 8.684 16.330 -7.487 1.00 95.00 79 PHE A O 1
ATOM 632 N N . LEU A 1 80 ? 7.035 16.831 -6.059 1.00 97.38 80 LEU A N 1
ATOM 633 C CA . LEU A 1 80 ? 7.022 18.256 -6.397 1.00 97.38 80 LEU A CA 1
ATOM 634 C C . LEU A 1 80 ? 8.316 18.965 -5.990 1.00 97.38 80 LEU A C 1
ATOM 636 O O . LEU A 1 80 ? 8.726 19.890 -6.685 1.00 97.38 80 LEU A O 1
ATOM 640 N N . PHE A 1 81 ? 8.930 18.564 -4.878 1.00 97.38 81 PHE A N 1
ATOM 641 C CA . PHE A 1 81 ? 10.217 19.095 -4.443 1.00 97.38 81 PHE A CA 1
ATOM 642 C C . PHE A 1 81 ? 11.331 18.704 -5.422 1.00 97.38 81 PHE A C 1
ATOM 644 O O . PHE A 1 81 ? 11.972 19.597 -5.964 1.00 97.38 81 PHE A O 1
ATOM 651 N N . GLU A 1 82 ? 11.476 17.409 -5.724 1.00 96.94 82 GLU A N 1
ATOM 652 C CA . GLU A 1 82 ? 12.465 16.867 -6.674 1.00 96.94 82 GLU A CA 1
ATOM 653 C C . GLU A 1 82 ? 12.343 17.462 -8.082 1.00 96.94 82 GLU A C 1
ATOM 655 O O . GLU A 1 82 ? 13.322 17.520 -8.819 1.00 96.94 82 GLU A O 1
ATOM 660 N N . GLN A 1 83 ? 11.142 17.887 -8.489 1.00 97.25 83 GLN A N 1
ATOM 661 C CA . GLN A 1 83 ? 10.954 18.492 -9.807 1.00 97.25 83 GLN A CA 1
ATOM 662 C C . GLN A 1 83 ? 11.267 19.998 -9.846 1.00 97.25 83 GLN A C 1
ATOM 664 O O . GLN A 1 83 ? 11.442 20.552 -10.930 1.00 97.25 83 GLN A O 1
ATOM 669 N N . ARG A 1 84 ? 11.263 20.686 -8.697 1.00 96.75 84 ARG A N 1
ATOM 670 C CA . ARG A 1 84 ? 11.351 22.157 -8.620 1.00 96.75 84 ARG A CA 1
ATOM 671 C C . ARG A 1 84 ? 12.688 22.675 -8.096 1.00 96.75 84 ARG A C 1
ATOM 673 O O . ARG A 1 84 ? 12.965 23.856 -8.305 1.00 96.75 84 ARG A O 1
ATOM 680 N N . PHE A 1 85 ? 13.467 21.840 -7.416 1.00 92.38 85 PHE A N 1
ATOM 681 C CA . PHE A 1 85 ? 14.754 22.174 -6.804 1.00 92.38 85 PHE A CA 1
ATOM 682 C C . PHE A 1 85 ? 15.774 21.081 -7.108 1.00 92.38 85 PHE A C 1
ATOM 684 O O . PHE A 1 85 ? 16.957 21.444 -7.286 1.00 92.38 85 PHE A O 1
#

Radius of gyration: 16.37 Å; Cα contacts (8 Å, |Δi|>4): 41; chains: 1; bounding box: 30×41×40 Å

Organism: Bacillus safensis (NCBI:txid561879)

Mean predicted aligned error: 3.62 Å

pLDDT: mean 93.86, std 4.65, range [60.47, 97.94]

Secondary structure (DSSP, 8-state):
-HHHHHHHHHHHHHHHGGGS-GGG----HHHHHHHHHHHHHHHHHHHHHH-SSHHHHHHHHHHHHHHHHIIIIIHHHHHHHHHH-

Sequence (85 aa):
MATLAHELGHSFHQEVMQDVRILNRKYAMNVAETASTFAEMIVADASLKEAANEEERLSLLEDKLQRSVAFFMNIQSRFLFEQRF

Solvent-accessible surface area (backbone atoms only — not comparable to full-atom values): 4754 Å² total; per-residue (Å²): 114,56,69,62,32,25,55,47,17,43,51,50,53,56,56,72,44,68,83,48,58,75,90,73,61,76,73,57,67,71,63,52,48,49,40,12,56,48,34,29,48,56,52,52,54,50,50,54,72,66,41,91,45,71,67,56,35,49,52,54,50,49,56,55,49,53,50,50,47,44,59,66,48,51,49,48,49,51,55,54,44,72,74,74,110

Foldseek 3Di:
DLVVLLVVLLVVLVVVCPPPDPVVSDDDVVVSRVSSVVSSVVVLVVQLVVPPDDVSNVVSVVVVVVVVCCVPPVVVVVVVVVVPD

InterPro domains:
  IPR001567 Peptidase M3A/M3B catalytic domain [PF01432] (2-83)
  IPR042088 Oligoendopeptidase F, C-terminal domain [G3DSA:1.10.1370.20] (1-85)